Protein AF-A0A3L6TMV6-F1 (afdb_monomer_lite)

Organism: Panicum miliaceum (NCBI:txid4540)

Radius of gyration: 25.82 Å; chains: 1; bounding box: 77×52×54 Å

Secondary structure (DSSP, 8-state):
-HHHHHHHHHHHHHHHHHHHHHHHHHHHHHHHHTT---PPP-PPPPPP-TTHHHHHHHHHHHHTT----PPPPPP-----S--------PPPP------------

Foldseek 3Di:
DVVVVVVVVVVVVQVVLVVVQVVLVVVLVVCVVVVHDRDDDDRDDHDDDPCPVVVVVVVVVVVVDDPDDDDDDDDDDDDDDDDDDDPDDDDDDDDDDDDPPPDDD

pLDDT: mean 74.94, std 18.45, range [43.72, 95.94]

Structure (mmCIF, N/CA/C/O backbone):
data_AF-A0A3L6TMV6-F1
#
_entry.id   AF-A0A3L6TMV6-F1
#
loop_
_atom_site.group_PDB
_atom_site.id
_atom_site.type_symbol
_atom_site.label_atom_id
_atom_site.label_alt_id
_atom_site.label_comp_id
_atom_site.label_asym_id
_atom_site.label_entity_id
_atom_site.label_seq_id
_atom_site.pdbx_PDB_ins_code
_atom_site.Cartn_x
_atom_site.Cartn_y
_atom_site.Cartn_z
_atom_site.occupancy
_atom_site.B_iso_or_equiv
_atom_site.auth_seq_id
_atom_site.auth_comp_id
_atom_site.auth_asym_id
_atom_site.auth_atom_id
_atom_site.pdbx_PDB_model_num
ATOM 1 N N . MET A 1 1 ? -5.669 -1.185 24.031 1.00 77.44 1 MET A N 1
ATOM 2 C CA . MET A 1 1 ? -4.273 -1.495 23.643 1.00 77.44 1 MET A CA 1
ATOM 3 C C . MET A 1 1 ? -4.192 -2.232 22.302 1.00 77.44 1 MET A C 1
ATOM 5 O O . MET A 1 1 ? -3.585 -1.700 21.384 1.00 77.44 1 MET A O 1
ATOM 9 N N . ILE A 1 2 ? -4.874 -3.375 22.130 1.00 89.62 2 ILE A N 1
ATOM 10 C CA . ILE A 1 2 ? -4.771 -4.215 20.916 1.00 89.62 2 ILE A CA 1
ATOM 11 C C . ILE A 1 2 ? -5.136 -3.506 19.597 1.00 89.62 2 ILE A C 1
ATOM 13 O O . ILE A 1 2 ? -4.430 -3.656 18.608 1.00 89.62 2 ILE A O 1
ATOM 17 N N . LYS A 1 3 ? -6.168 -2.646 19.598 1.00 88.06 3 LYS A N 1
ATOM 18 C CA . LYS A 1 3 ? -6.559 -1.836 18.427 1.00 88.06 3 LYS A CA 1
ATOM 19 C C . LYS A 1 3 ? -5.403 -0.999 17.881 1.00 88.06 3 LYS A C 1
ATOM 21 O O . LYS A 1 3 ? -5.208 -0.916 16.675 1.00 88.06 3 LYS A O 1
ATOM 26 N N . ARG A 1 4 ? -4.662 -0.356 18.788 1.00 89.81 4 ARG A N 1
ATOM 27 C CA . ARG A 1 4 ? -3.555 0.544 18.456 1.00 89.81 4 ARG A CA 1
ATOM 28 C C . ARG A 1 4 ? -2.396 -0.238 17.842 1.00 89.81 4 ARG A C 1
ATOM 30 O O . ARG A 1 4 ? -1.876 0.174 16.818 1.00 89.81 4 ARG A O 1
ATOM 37 N N . VAL A 1 5 ? -2.064 -1.396 18.414 1.00 95.12 5 VAL A N 1
ATOM 38 C CA . VAL A 1 5 ? -1.017 -2.283 17.880 1.00 95.12 5 VAL A CA 1
ATOM 39 C C . VAL A 1 5 ? -1.372 -2.764 16.472 1.00 95.12 5 VAL A C 1
ATOM 41 O O . VAL A 1 5 ? -0.556 -2.641 15.565 1.00 95.12 5 VAL A O 1
ATOM 44 N N . LEU A 1 6 ? -2.608 -3.230 16.257 1.00 94.69 6 LEU A N 1
ATOM 45 C CA . LEU A 1 6 ? -3.058 -3.682 14.936 1.00 94.69 6 LEU A CA 1
ATOM 46 C C . LEU A 1 6 ? -3.025 -2.561 13.890 1.00 94.69 6 LEU A C 1
ATOM 48 O O . LEU A 1 6 ? -2.647 -2.810 12.749 1.00 94.69 6 LEU A O 1
ATOM 52 N N . ARG A 1 7 ? -3.379 -1.328 14.274 1.00 91.38 7 ARG A N 1
ATOM 53 C CA . ARG A 1 7 ? -3.252 -0.160 13.390 1.00 91.38 7 ARG A CA 1
ATOM 54 C C . ARG A 1 7 ? -1.817 0.109 12.998 1.00 91.38 7 ARG A C 1
ATOM 56 O O . ARG A 1 7 ? -1.558 0.301 11.820 1.00 91.38 7 ARG A O 1
ATOM 63 N N . ASN A 1 8 ? -0.904 0.097 13.962 1.00 94.12 8 ASN A N 1
ATOM 64 C CA . ASN A 1 8 ? 0.506 0.346 13.687 1.00 94.12 8 ASN A CA 1
ATOM 65 C C . ASN A 1 8 ? 1.061 -0.696 12.710 1.00 94.12 8 ASN A C 1
ATOM 67 O O . ASN A 1 8 ? 1.685 -0.327 11.722 1.00 94.12 8 ASN A O 1
ATOM 71 N N . ILE A 1 9 ? 0.760 -1.980 12.934 1.00 95.25 9 ILE A N 1
ATOM 72 C CA . ILE A 1 9 ? 1.162 -3.063 12.025 1.00 95.25 9 ILE A CA 1
ATOM 73 C C . ILE A 1 9 ? 0.577 -2.846 10.627 1.00 95.25 9 ILE A C 1
ATOM 75 O O . ILE A 1 9 ? 1.310 -2.884 9.644 1.00 95.25 9 ILE A O 1
ATOM 79 N N . PHE A 1 10 ? -0.724 -2.566 10.528 1.00 94.19 10 PHE A N 1
ATOM 80 C CA . PHE A 1 10 ? -1.373 -2.332 9.240 1.00 94.19 10 PHE A CA 1
ATOM 81 C C . PHE A 1 10 ? -0.786 -1.124 8.497 1.00 94.19 10 PHE A C 1
ATOM 83 O O . PHE A 1 10 ? -0.526 -1.210 7.298 1.00 94.19 10 PHE A O 1
ATOM 90 N N . CYS A 1 11 ? -0.529 -0.019 9.200 1.00 92.56 11 CYS A N 1
ATOM 91 C CA . CYS A 1 11 ? 0.109 1.158 8.621 1.00 92.56 11 CYS A CA 1
ATOM 92 C C . CYS A 1 11 ? 1.503 0.828 8.078 1.00 92.56 11 CYS A C 1
ATOM 94 O O . CYS A 1 11 ? 1.807 1.219 6.956 1.00 92.56 11 CYS A O 1
ATOM 96 N N . MET A 1 12 ? 2.312 0.058 8.815 1.00 95.94 12 MET A N 1
ATOM 97 C CA . MET A 1 12 ? 3.619 -0.397 8.323 1.00 95.94 12 MET A CA 1
ATOM 98 C C . MET A 1 12 ? 3.480 -1.233 7.046 1.00 95.94 12 MET A C 1
ATOM 100 O O . MET A 1 12 ? 4.177 -0.978 6.066 1.00 95.94 12 MET A O 1
ATOM 104 N N . CYS A 1 13 ? 2.544 -2.187 7.012 1.00 93.25 13 CYS A N 1
ATOM 105 C CA . CYS A 1 13 ? 2.282 -2.988 5.814 1.00 93.25 13 CYS A CA 1
ATOM 106 C C . CYS A 1 13 ? 1.871 -2.129 4.613 1.00 93.25 13 CYS A C 1
ATOM 108 O O . CYS A 1 13 ? 2.355 -2.351 3.503 1.00 93.25 13 CYS A O 1
ATOM 110 N N . LYS A 1 14 ? 1.011 -1.131 4.834 1.00 92.31 14 LYS A N 1
ATOM 111 C CA . LYS A 1 14 ? 0.568 -0.208 3.787 1.00 92.31 14 LYS A CA 1
ATOM 112 C C . LYS A 1 14 ? 1.730 0.620 3.232 1.00 92.31 14 LYS A C 1
ATOM 114 O O . LYS A 1 14 ? 1.839 0.762 2.017 1.00 92.31 14 LYS A O 1
ATOM 119 N N . THR A 1 15 ? 2.616 1.115 4.097 1.00 94.00 15 THR A N 1
ATOM 120 C CA . THR A 1 15 ? 3.824 1.839 3.675 1.00 94.00 15 THR A CA 1
ATOM 121 C C . THR A 1 15 ? 4.740 0.955 2.833 1.00 94.00 15 THR A C 1
ATOM 123 O O . THR A 1 15 ? 5.120 1.362 1.740 1.00 94.00 15 THR A O 1
ATOM 126 N N . MET A 1 16 ? 5.016 -0.276 3.276 1.00 94.94 16 MET A N 1
ATOM 127 C CA . MET A 1 16 ? 5.869 -1.205 2.523 1.00 94.94 16 MET A CA 1
ATOM 128 C C . MET A 1 16 ? 5.320 -1.497 1.123 1.00 94.94 16 MET A C 1
ATOM 130 O O . MET A 1 16 ? 6.083 -1.547 0.163 1.00 94.94 16 MET A O 1
ATOM 134 N N . VAL A 1 17 ? 4.001 -1.663 0.976 1.00 94.19 17 VAL A N 1
ATOM 135 C CA . VAL A 1 17 ? 3.393 -1.874 -0.346 1.00 94.19 17 VAL A CA 1
ATOM 136 C C . VAL A 1 17 ? 3.578 -0.659 -1.252 1.00 94.19 17 VAL A C 1
ATOM 138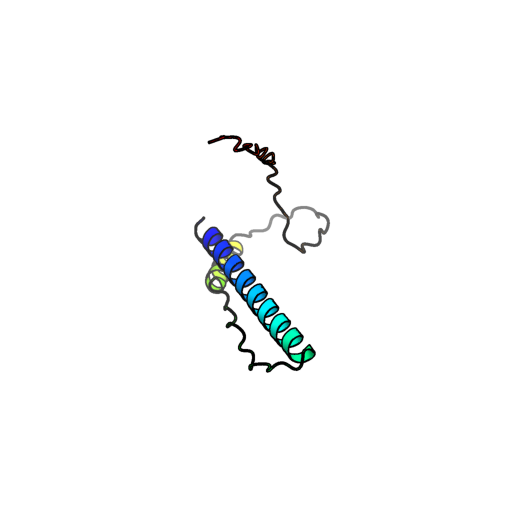 O O . VAL A 1 17 ? 3.954 -0.826 -2.411 1.00 94.19 17 VAL A O 1
ATOM 141 N N . ASN A 1 18 ? 3.405 0.554 -0.725 1.00 92.94 18 ASN A N 1
ATOM 142 C CA . ASN A 1 18 ? 3.638 1.775 -1.496 1.00 92.94 18 ASN A CA 1
ATOM 143 C C . ASN A 1 18 ? 5.102 1.907 -1.943 1.00 92.94 18 ASN A C 1
ATOM 145 O O . ASN A 1 18 ? 5.363 2.267 -3.090 1.00 92.94 18 ASN A O 1
ATOM 149 N N . GLU A 1 19 ? 6.055 1.596 -1.063 1.00 95.62 19 GLU A N 1
ATOM 150 C CA . GLU A 1 19 ? 7.487 1.625 -1.384 1.00 95.62 19 GLU A CA 1
ATOM 151 C C . GLU A 1 19 ? 7.852 0.584 -2.446 1.00 95.62 19 GLU A C 1
ATOM 153 O O . GLU A 1 19 ? 8.536 0.904 -3.417 1.00 95.62 19 GLU A O 1
ATOM 158 N N . VAL A 1 20 ? 7.352 -0.648 -2.314 1.00 94.38 20 VAL A N 1
ATOM 159 C CA . VAL A 1 20 ? 7.565 -1.709 -3.308 1.00 94.38 20 VAL A CA 1
ATOM 160 C C . VAL A 1 20 ? 6.982 -1.309 -4.661 1.00 94.38 20 VAL A C 1
ATOM 162 O O . VAL A 1 20 ? 7.670 -1.426 -5.674 1.00 94.38 20 VAL A O 1
ATOM 165 N N . ASN A 1 21 ? 5.759 -0.782 -4.687 1.00 93.75 21 ASN A N 1
ATOM 166 C CA . ASN A 1 21 ? 5.124 -0.306 -5.914 1.00 93.75 21 ASN A CA 1
ATOM 167 C C . ASN A 1 21 ? 5.929 0.831 -6.569 1.00 93.75 21 ASN A C 1
ATOM 169 O O . ASN A 1 21 ? 6.170 0.817 -7.780 1.00 93.75 21 ASN A O 1
ATOM 173 N N . GLY A 1 22 ? 6.421 1.778 -5.763 1.00 93.81 22 GLY A N 1
ATOM 174 C CA . GLY A 1 22 ? 7.319 2.839 -6.222 1.00 93.81 22 GLY A CA 1
ATOM 175 C C . GLY A 1 22 ? 8.612 2.292 -6.831 1.00 93.81 22 GLY A C 1
ATOM 176 O O . GLY A 1 22 ? 8.992 2.687 -7.936 1.00 93.81 22 GLY A O 1
ATOM 177 N N . ASN A 1 23 ? 9.246 1.328 -6.161 1.00 94.19 23 ASN A N 1
ATOM 178 C CA . ASN A 1 23 ? 10.476 0.693 -6.629 1.00 94.19 23 ASN A CA 1
ATOM 179 C C . ASN A 1 23 ? 10.270 -0.058 -7.947 1.00 94.19 23 ASN A C 1
ATOM 181 O O . ASN A 1 23 ? 11.081 0.079 -8.862 1.00 94.19 23 ASN A O 1
ATOM 185 N N . ILE A 1 24 ? 9.184 -0.826 -8.079 1.00 92.50 24 ILE A N 1
ATOM 186 C CA . ILE A 1 24 ? 8.901 -1.557 -9.319 1.00 92.50 24 ILE A CA 1
ATOM 187 C C . ILE A 1 24 ? 8.702 -0.575 -10.478 1.00 92.50 24 ILE A C 1
ATOM 189 O O . ILE A 1 24 ? 9.273 -0.775 -11.552 1.00 92.50 24 ILE A O 1
ATOM 193 N N . LYS A 1 25 ? 7.950 0.510 -10.260 1.00 92.06 25 LYS A N 1
ATOM 194 C CA . LYS A 1 25 ? 7.764 1.554 -11.272 1.00 92.06 25 LYS A CA 1
ATOM 195 C C . LYS A 1 25 ? 9.100 2.168 -11.702 1.00 92.06 25 LYS A C 1
ATOM 197 O O . LYS A 1 25 ? 9.350 2.263 -12.902 1.00 92.06 25 LYS A O 1
ATOM 202 N N . GLY A 1 26 ? 9.965 2.509 -10.745 1.00 93.19 26 GLY A N 1
ATOM 203 C CA . GLY A 1 26 ? 11.296 3.055 -11.029 1.00 93.19 26 GLY A CA 1
ATOM 204 C C . GLY A 1 26 ? 12.191 2.082 -11.805 1.00 93.19 26 GLY A C 1
ATOM 205 O O . GLY A 1 26 ? 12.868 2.477 -12.751 1.00 93.19 26 GLY A O 1
ATOM 206 N N . ILE A 1 27 ? 12.154 0.786 -11.476 1.00 92.38 27 ILE A N 1
ATOM 207 C CA . ILE A 1 27 ? 12.901 -0.246 -12.216 1.00 92.38 27 ILE A CA 1
ATOM 208 C C . ILE A 1 27 ? 12.400 -0.359 -13.658 1.00 92.38 27 ILE A C 1
ATOM 210 O O . ILE A 1 27 ? 13.209 -0.489 -14.577 1.00 92.38 27 ILE A O 1
ATOM 214 N N . ILE A 1 28 ? 11.084 -0.327 -13.875 1.00 92.56 28 ILE A N 1
ATOM 215 C CA . ILE A 1 28 ? 10.503 -0.409 -15.221 1.00 92.56 28 ILE A CA 1
ATOM 216 C C . ILE A 1 28 ? 10.893 0.814 -16.050 1.00 92.56 28 ILE A C 1
ATOM 218 O O . ILE A 1 28 ? 11.316 0.649 -17.192 1.00 92.56 28 ILE A O 1
ATOM 222 N N . GLU A 1 29 ? 10.815 2.011 -15.472 1.00 93.38 29 GLU A N 1
ATOM 223 C CA . GLU A 1 29 ? 11.249 3.254 -16.117 1.00 93.38 29 GLU A CA 1
ATOM 224 C C . GLU A 1 29 ? 12.723 3.174 -16.540 1.00 93.38 29 GLU A C 1
ATOM 226 O O . GLU A 1 29 ? 13.036 3.325 -17.722 1.00 93.38 29 GLU A O 1
ATOM 231 N N . MET A 1 30 ? 13.606 2.784 -15.618 1.00 94.31 30 MET A N 1
ATOM 232 C CA . MET A 1 30 ? 15.033 2.606 -15.892 1.00 94.31 30 MET A CA 1
ATOM 233 C C . MET A 1 30 ? 15.296 1.546 -16.978 1.00 94.31 30 MET A C 1
ATOM 235 O O . MET A 1 30 ? 16.131 1.747 -17.862 1.00 94.31 30 MET A O 1
ATOM 239 N N . LYS A 1 31 ? 14.572 0.417 -16.959 1.00 93.56 31 LYS A N 1
ATOM 240 C CA . LYS A 1 31 ? 14.666 -0.606 -18.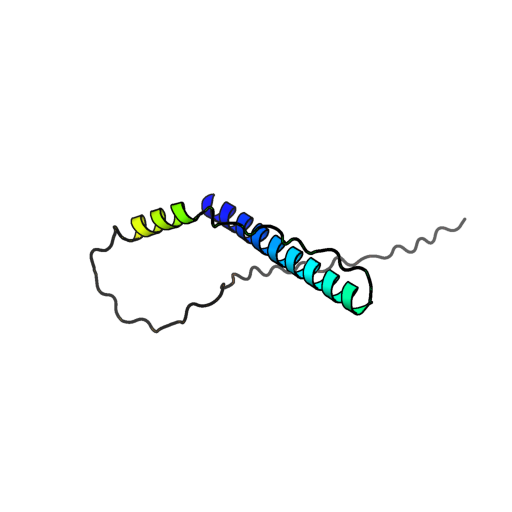016 1.00 93.56 31 LYS A CA 1
ATOM 241 C C . LYS A 1 31 ? 14.273 -0.031 -19.379 1.00 93.56 31 LYS A C 1
ATOM 243 O O . LYS A 1 31 ? 14.958 -0.312 -20.363 1.00 93.56 31 LYS A O 1
ATOM 248 N N . CYS A 1 32 ? 13.215 0.776 -19.439 1.00 90.94 32 CYS A N 1
ATOM 249 C CA . CYS A 1 32 ? 12.745 1.383 -20.683 1.00 90.94 32 CYS A CA 1
ATOM 250 C C . CYS A 1 32 ? 13.764 2.377 -21.248 1.00 90.94 32 CYS A C 1
ATOM 252 O O . CYS A 1 32 ? 14.027 2.355 -22.451 1.00 90.94 32 CYS A O 1
ATOM 254 N N . GLU A 1 33 ? 14.383 3.199 -20.397 1.00 94.38 33 GLU A N 1
ATOM 255 C CA . GLU A 1 33 ? 15.442 4.134 -20.804 1.00 94.38 33 GLU A CA 1
ATOM 256 C C . GLU A 1 33 ? 16.665 3.419 -21.391 1.00 94.38 33 GLU A C 1
ATOM 258 O O . GLU A 1 33 ? 17.278 3.897 -22.345 1.00 94.38 33 GLU A O 1
ATOM 263 N N . MET A 1 34 ? 16.989 2.233 -20.873 1.00 95.31 34 MET A N 1
ATOM 264 C CA . MET A 1 34 ? 18.080 1.396 -21.380 1.00 95.31 34 MET A CA 1
ATOM 265 C C . MET A 1 34 ? 17.706 0.599 -22.643 1.00 95.31 34 MET A C 1
ATOM 267 O O . MET A 1 34 ? 18.516 -0.192 -23.129 1.00 95.31 34 MET A O 1
ATOM 271 N N . GLY A 1 35 ? 16.489 0.763 -23.174 1.00 93.38 35 GLY A N 1
ATOM 272 C CA . GLY A 1 35 ? 15.997 -0.004 -24.322 1.00 93.38 35 GLY A CA 1
ATOM 273 C C . GLY A 1 35 ? 15.791 -1.493 -24.021 1.00 93.38 35 GLY A C 1
ATOM 274 O O . GLY A 1 35 ? 15.739 -2.309 -24.944 1.00 93.38 35 GLY A O 1
ATOM 275 N N . LEU A 1 36 ? 15.697 -1.861 -22.739 1.00 92.56 36 LEU A N 1
ATOM 276 C CA . LEU A 1 36 ? 15.409 -3.222 -22.302 1.00 92.56 36 LEU A CA 1
ATOM 277 C C . LEU A 1 36 ? 13.901 -3.485 -22.333 1.00 92.56 36 LEU A C 1
ATOM 279 O O . LEU A 1 36 ? 13.078 -2.572 -22.311 1.00 92.56 36 LEU A O 1
ATOM 283 N N . HIS A 1 37 ? 13.529 -4.765 -22.354 1.00 88.75 37 HIS A N 1
ATOM 284 C CA . HIS A 1 37 ? 12.126 -5.166 -22.327 1.00 88.75 37 HIS A CA 1
ATOM 285 C C . HIS A 1 37 ? 11.444 -4.705 -21.030 1.00 88.75 37 HIS A C 1
ATOM 287 O O . HIS A 1 37 ? 11.811 -5.142 -19.934 1.00 88.75 37 HIS A O 1
ATOM 293 N N . CYS A 1 38 ? 10.433 -3.851 -21.160 1.00 86.94 38 CYS A N 1
ATOM 294 C CA . CYS A 1 38 ? 9.591 -3.413 -20.056 1.00 86.94 38 CYS A CA 1
ATOM 295 C C . CYS A 1 38 ? 8.400 -4.356 -19.936 1.00 86.94 38 CYS A C 1
ATOM 297 O O . CYS A 1 38 ? 7.470 -4.296 -20.737 1.00 86.94 38 CYS A O 1
ATOM 299 N N . ASP A 1 39 ? 8.450 -5.251 -18.951 1.00 81.75 39 ASP A N 1
ATOM 300 C CA . ASP A 1 39 ? 7.301 -6.095 -18.647 1.00 81.75 39 ASP A CA 1
ATOM 301 C C . ASP A 1 39 ? 6.126 -5.232 -18.163 1.00 81.75 39 ASP A C 1
ATOM 303 O O . ASP A 1 39 ? 6.352 -4.215 -17.494 1.00 81.75 39 ASP A O 1
ATOM 307 N N . PRO A 1 40 ? 4.875 -5.617 -18.476 1.00 77.12 40 PRO A N 1
ATOM 308 C CA . PRO A 1 40 ? 3.703 -4.918 -17.977 1.00 77.12 40 PRO A CA 1
ATOM 309 C C . PRO A 1 40 ? 3.715 -4.878 -16.447 1.00 77.12 40 PRO A C 1
ATOM 311 O O . PRO A 1 40 ? 3.782 -5.913 -15.784 1.00 77.12 40 PRO A O 1
ATOM 314 N N . TYR A 1 41 ? 3.648 -3.671 -15.891 1.00 78.81 41 TYR A N 1
ATOM 315 C CA . TYR A 1 41 ? 3.552 -3.476 -14.452 1.00 78.81 41 TYR A CA 1
ATOM 316 C C . TYR A 1 41 ? 2.192 -3.947 -13.928 1.00 78.81 41 TYR A C 1
ATOM 318 O O . TYR A 1 41 ? 1.146 -3.568 -14.463 1.00 78.81 41 TYR A O 1
ATOM 326 N N . HIS A 1 42 ? 2.207 -4.708 -12.837 1.00 81.25 42 HIS A N 1
ATOM 327 C CA . HIS A 1 42 ? 1.026 -4.975 -12.026 1.00 81.25 42 HIS A CA 1
ATOM 328 C C . HIS A 1 42 ? 1.281 -4.452 -10.620 1.00 81.25 42 HIS A C 1
ATOM 330 O O . HIS A 1 42 ? 2.108 -4.994 -9.889 1.00 81.25 42 HIS A O 1
ATOM 336 N N . GLU A 1 43 ? 0.584 -3.373 -10.277 1.00 84.38 43 GLU A N 1
ATOM 337 C CA . GLU A 1 43 ? 0.635 -2.786 -8.947 1.00 84.38 43 GLU A CA 1
ATOM 338 C C . GLU A 1 43 ? 0.097 -3.771 -7.910 1.00 84.38 43 GLU A C 1
ATOM 340 O O . GLU A 1 43 ? -0.891 -4.472 -8.157 1.00 84.38 43 GLU A O 1
ATOM 345 N N . LEU A 1 44 ? 0.750 -3.836 -6.747 1.00 87.75 44 LEU A N 1
ATOM 346 C CA . LEU A 1 44 ? 0.178 -4.564 -5.624 1.00 87.75 44 LEU A CA 1
ATOM 347 C C . LEU A 1 44 ? -1.148 -3.902 -5.226 1.00 87.75 44 LEU A C 1
ATOM 349 O O . LEU A 1 44 ? -1.225 -2.673 -5.197 1.00 87.75 44 LEU A O 1
ATOM 353 N N . PRO A 1 45 ? -2.180 -4.696 -4.906 1.00 85.94 45 PRO A N 1
ATOM 354 C CA . PRO A 1 45 ? -3.500 -4.166 -4.606 1.00 85.94 45 PRO A CA 1
ATOM 355 C C . PRO A 1 45 ? -3.461 -3.228 -3.398 1.00 85.94 45 PRO A C 1
ATOM 357 O O . PRO A 1 45 ? -2.803 -3.508 -2.394 1.00 85.94 45 PRO A O 1
ATOM 360 N N . GLU A 1 46 ? -4.210 -2.132 -3.489 1.00 86.62 46 GLU A N 1
ATOM 361 C CA . GLU A 1 46 ? -4.435 -1.254 -2.348 1.00 86.62 46 GLU A CA 1
ATOM 362 C C . GLU A 1 46 ? -5.257 -1.968 -1.269 1.00 86.62 46 GLU A C 1
ATOM 364 O O . GLU A 1 46 ? -6.147 -2.772 -1.553 1.00 86.62 46 GLU A O 1
ATOM 369 N N . PHE A 1 47 ? -4.964 -1.653 -0.007 1.00 86.06 47 PHE A N 1
ATOM 370 C CA . PHE A 1 47 ? -5.744 -2.141 1.124 1.00 86.06 47 PHE A CA 1
ATOM 371 C C . PHE A 1 47 ? -6.824 -1.129 1.516 1.00 86.06 47 PHE A C 1
ATOM 373 O O . PHE A 1 47 ? -6.508 0.024 1.842 1.00 86.06 47 PHE A O 1
ATOM 380 N N . ASP A 1 48 ? -8.070 -1.597 1.589 1.00 88.38 48 ASP A N 1
ATOM 381 C CA . ASP A 1 48 ? -9.163 -0.897 2.271 1.00 88.38 48 ASP A CA 1
ATOM 382 C C . ASP A 1 48 ? -8.843 -0.706 3.765 1.00 88.38 48 ASP A C 1
ATOM 384 O O . ASP A 1 48 ? -8.081 -1.488 4.334 1.00 88.38 48 ASP A O 1
ATOM 388 N N . ASP A 1 49 ? -9.424 0.305 4.431 1.00 87.00 49 ASP A N 1
ATOM 389 C CA . ASP A 1 49 ? -9.241 0.510 5.880 1.00 87.00 49 ASP A CA 1
ATOM 390 C C . ASP A 1 49 ? -10.037 -0.536 6.686 1.00 87.00 49 ASP A C 1
ATOM 392 O O . ASP A 1 49 ? -11.259 -0.414 6.830 1.00 87.00 49 ASP A O 1
ATOM 396 N N . PRO A 1 50 ? -9.383 -1.536 7.311 1.00 90.44 50 PRO A N 1
ATOM 397 C CA . PRO A 1 50 ? -10.094 -2.562 8.063 1.00 90.44 50 PRO A CA 1
ATOM 398 C C . PRO A 1 50 ? -10.648 -2.026 9.394 1.00 90.44 50 PRO A C 1
ATOM 400 O O . PRO A 1 50 ? -11.428 -2.709 10.066 1.00 90.44 50 PRO A O 1
ATOM 403 N N . PHE A 1 51 ? -10.256 -0.815 9.811 1.00 89.75 51 PHE A N 1
ATOM 404 C CA . PHE A 1 51 ? -10.656 -0.216 11.081 1.00 89.75 51 PHE A CA 1
ATOM 405 C C . PHE A 1 51 ? -11.808 0.782 10.963 1.00 89.75 51 PHE A C 1
ATOM 407 O O . PHE A 1 51 ? -12.229 1.302 12.003 1.00 89.75 51 PHE A O 1
ATOM 414 N N . GLU A 1 52 ? -12.348 1.025 9.767 1.00 89.94 52 GLU A N 1
ATOM 415 C CA . GLU A 1 52 ? -13.409 2.007 9.511 1.00 89.94 52 GLU A CA 1
ATOM 416 C C . GLU A 1 52 ? -14.602 1.823 10.466 1.00 89.94 52 GLU A C 1
ATOM 418 O O . GLU A 1 52 ? -14.966 2.726 11.219 1.00 89.94 52 GLU A O 1
ATOM 423 N N . LYS A 1 53 ? -15.128 0.597 10.567 1.00 88.25 53 LYS A N 1
ATOM 424 C CA . LYS A 1 53 ? -16.259 0.273 11.458 1.00 88.25 53 LYS A CA 1
ATOM 425 C C . LYS A 1 53 ? -15.960 0.522 12.936 1.00 88.25 53 LYS A C 1
ATOM 427 O O . LYS A 1 53 ? -16.871 0.789 13.719 1.00 88.25 53 LYS A O 1
ATOM 432 N N . TRP A 1 54 ?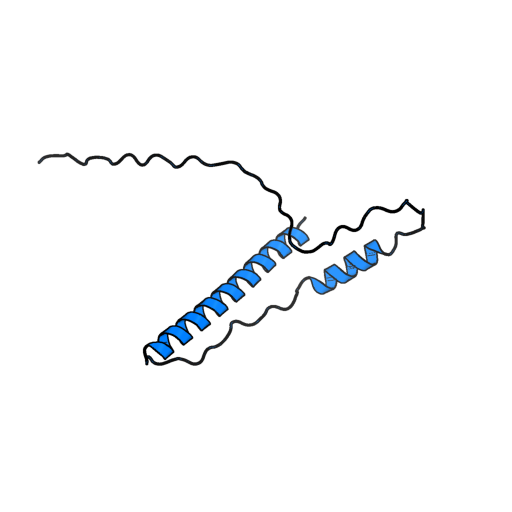 -14.700 0.398 13.348 1.00 87.31 54 TRP A N 1
ATOM 433 C CA . TRP A 1 54 ? -14.299 0.685 14.723 1.00 87.31 54 TRP A CA 1
ATOM 434 C C . TRP A 1 54 ? -14.070 2.191 14.924 1.00 87.31 54 TRP A C 1
ATOM 436 O O . TRP A 1 54 ? -14.334 2.705 16.003 1.00 87.31 54 TRP A O 1
ATOM 446 N N . ASN A 1 55 ? -13.634 2.932 13.903 1.00 84.06 55 ASN A N 1
ATOM 447 C CA . ASN A 1 55 ? -13.602 4.397 13.955 1.00 84.06 55 ASN A CA 1
ATOM 448 C C . ASN A 1 55 ? -14.996 4.981 14.195 1.00 84.06 55 ASN A C 1
ATOM 450 O O . ASN A 1 55 ? -15.156 5.819 15.078 1.00 84.06 55 ASN A O 1
ATOM 454 N N . THR A 1 56 ? -16.009 4.495 13.475 1.00 87.56 56 THR A N 1
ATOM 455 C CA . THR A 1 56 ? -17.389 4.982 13.621 1.00 87.56 56 THR A CA 1
ATOM 456 C C . THR A 1 56 ? -17.928 4.773 15.036 1.00 87.56 56 THR A C 1
ATOM 458 O O . THR A 1 56 ? -18.540 5.675 15.599 1.00 8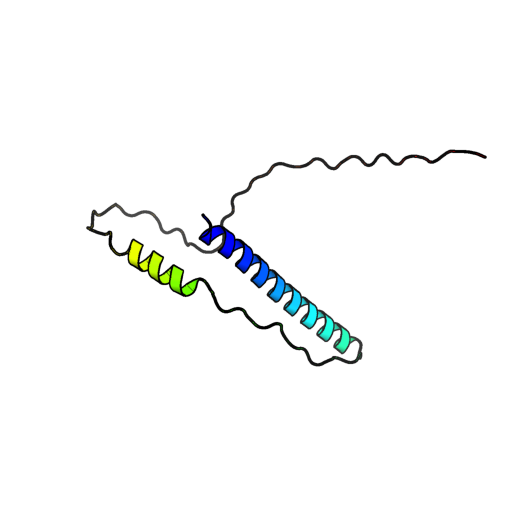7.56 56 THR A O 1
ATOM 461 N N . LYS A 1 57 ? -17.671 3.605 15.637 1.00 83.88 57 LYS A N 1
ATOM 462 C CA . LYS A 1 57 ? -18.126 3.291 17.002 1.00 83.88 57 LYS A CA 1
ATOM 463 C C . LYS A 1 57 ? -17.438 4.147 18.063 1.00 83.88 57 LYS A C 1
ATOM 465 O O . LYS A 1 57 ? -18.109 4.623 18.971 1.00 83.88 57 LYS A O 1
ATOM 470 N N . ASP A 1 58 ? -16.127 4.357 17.941 1.00 83.69 58 ASP A N 1
ATOM 471 C CA . ASP A 1 58 ? -15.389 5.214 18.876 1.00 83.69 58 ASP A CA 1
ATOM 472 C C . ASP A 1 58 ? -15.858 6.676 18.765 1.00 83.69 58 ASP A C 1
ATOM 474 O O . ASP A 1 58 ? -16.028 7.343 19.782 1.00 83.69 58 ASP A O 1
ATOM 478 N N . ALA A 1 59 ? -16.130 7.157 17.546 1.00 80.81 59 ALA A N 1
ATOM 479 C CA . ALA A 1 59 ? -16.653 8.504 17.313 1.00 80.81 59 ALA A CA 1
ATOM 480 C C . ALA A 1 59 ? -18.061 8.694 17.905 1.00 80.81 59 ALA A C 1
ATOM 482 O O . ALA A 1 59 ? -18.320 9.696 18.563 1.00 80.81 59 ALA A O 1
ATOM 483 N N . GLN A 1 60 ? -18.951 7.711 17.741 1.00 81.12 60 GLN A N 1
ATOM 484 C CA . GLN A 1 60 ? -20.290 7.733 18.344 1.00 81.12 60 GLN A CA 1
ATOM 485 C C . GLN A 1 60 ? -20.243 7.679 19.876 1.00 81.12 60 GLN A C 1
ATOM 487 O O . GLN A 1 60 ? -21.033 8.347 20.537 1.00 81.12 60 GLN A O 1
ATOM 492 N N . ALA A 1 61 ? -19.313 6.910 20.448 1.00 79.06 61 ALA A N 1
ATOM 493 C CA . ALA A 1 61 ? -19.120 6.849 21.894 1.00 79.06 61 ALA A CA 1
ATOM 494 C C . ALA A 1 61 ? -18.587 8.173 22.469 1.00 79.06 61 ALA A C 1
ATOM 496 O O . ALA A 1 61 ? -18.958 8.540 23.579 1.00 79.06 61 ALA A O 1
ATOM 497 N N . ALA A 1 62 ? -17.760 8.903 21.713 1.00 75.56 62 ALA A N 1
ATOM 498 C CA . ALA A 1 62 ? -17.264 10.221 22.107 1.00 75.56 62 ALA A CA 1
ATOM 499 C C . ALA A 1 62 ? -18.347 11.319 22.045 1.00 75.56 62 ALA A C 1
ATOM 501 O O . ALA A 1 62 ? -18.311 12.246 22.843 1.00 75.56 62 ALA A O 1
ATOM 502 N N . GLN A 1 63 ? -19.330 11.197 21.144 1.00 68.81 63 GLN A N 1
ATOM 503 C CA . GLN A 1 63 ? -20.419 12.174 20.968 1.00 68.81 63 GLN A CA 1
ATOM 504 C C . GLN A 1 63 ? -21.550 12.065 22.008 1.00 68.81 63 GLN A C 1
ATOM 506 O O . GLN A 1 63 ? -22.380 12.961 22.109 1.00 68.81 63 GLN A O 1
ATOM 511 N N . GLY A 1 64 ? -21.621 10.978 22.781 1.00 57.53 64 GLY A N 1
ATOM 512 C CA . GLY A 1 64 ? -22.682 10.755 23.773 1.00 57.53 64 GLY A CA 1
ATOM 513 C C . GLY A 1 64 ? -22.455 11.405 25.145 1.00 57.53 64 GLY A C 1
ATOM 514 O O . GLY A 1 64 ? -23.182 11.069 26.076 1.00 57.53 64 GLY A O 1
ATOM 515 N N . GLY A 1 65 ? -21.435 12.259 25.298 1.00 56.94 65 GLY A N 1
ATOM 516 C CA . GLY A 1 65 ? -20.958 12.754 26.598 1.00 56.94 65 GLY A CA 1
ATOM 517 C C . GLY A 1 65 ? -20.938 14.274 26.786 1.00 56.94 65 GLY A C 1
ATOM 518 O O . GLY A 1 65 ? -20.322 14.729 27.743 1.00 56.94 65 GLY A O 1
ATOM 519 N N . GLU A 1 66 ? -21.563 15.061 25.910 1.00 51.03 66 GLU A N 1
ATOM 520 C CA . GLU A 1 66 ? -21.477 16.529 25.958 1.00 51.03 66 GLU A CA 1
ATOM 521 C C . GLU A 1 66 ? -22.790 17.159 26.472 1.00 51.03 66 GLU A C 1
ATOM 523 O O . GLU A 1 66 ? -23.666 17.532 25.696 1.00 51.03 66 GLU A O 1
ATOM 528 N N . GLU A 1 67 ? -22.925 17.287 27.801 1.00 45.31 67 GLU A N 1
ATOM 529 C CA . GLU A 1 67 ? -23.585 18.459 28.403 1.00 45.31 67 GLU A CA 1
ATOM 530 C C . GLU A 1 67 ? -22.526 19.575 28.479 1.00 45.31 67 GLU A C 1
ATOM 532 O O . GLU A 1 67 ? -21.450 19.386 29.045 1.00 45.31 67 GLU A O 1
ATOM 537 N N . GLU A 1 68 ? -22.813 20.708 27.831 1.00 49.00 68 GLU A N 1
ATOM 538 C CA . GLU A 1 68 ? -21.928 21.866 27.666 1.00 49.00 68 GLU A CA 1
ATOM 539 C C . GLU A 1 68 ? -21.554 22.541 28.997 1.00 49.00 68 GLU A C 1
ATOM 541 O O . GLU A 1 68 ? -22.420 23.015 29.732 1.00 49.00 68 GLU A O 1
ATOM 546 N N . GLU A 1 69 ? -20.253 22.746 29.225 1.00 44.34 69 GLU A N 1
ATOM 547 C CA . GLU A 1 69 ? -19.755 23.868 30.027 1.00 44.34 69 GLU A CA 1
ATOM 548 C C . GLU A 1 69 ? -18.739 24.668 29.178 1.00 44.34 69 GLU A C 1
ATOM 550 O O . GLU A 1 69 ? -17.808 24.078 28.620 1.00 44.34 69 GLU A O 1
ATOM 555 N N . PRO A 1 70 ? -18.901 25.996 28.998 1.00 45.88 70 PRO A N 1
ATOM 556 C CA . PRO A 1 70 ? -18.091 26.751 28.045 1.00 45.88 70 PRO A CA 1
ATOM 557 C C . PRO A 1 70 ? -16.725 27.132 28.638 1.00 45.88 70 PRO A C 1
ATOM 559 O O . PRO A 1 70 ? -16.639 27.907 29.591 1.00 45.88 70 PRO A O 1
ATOM 562 N N . ALA A 1 71 ? -15.640 26.651 28.026 1.00 47.72 71 ALA A N 1
ATOM 563 C CA . ALA A 1 71 ? -14.263 27.047 28.342 1.00 47.72 71 ALA A CA 1
ATOM 564 C C . ALA A 1 71 ? -13.734 28.147 27.379 1.00 47.72 71 ALA A C 1
ATOM 566 O O . ALA A 1 71 ? -14.122 28.181 26.209 1.00 47.72 71 ALA A O 1
ATOM 567 N N . PRO A 1 72 ? -12.852 29.062 27.842 1.00 44.09 72 PRO A N 1
ATOM 568 C CA . PRO A 1 72 ? -12.426 30.261 27.104 1.00 44.09 72 PRO A CA 1
ATOM 569 C C . PRO A 1 72 ? -11.466 29.961 25.927 1.00 44.09 72 PRO A C 1
ATOM 571 O O . PRO A 1 72 ? -10.889 28.874 25.846 1.00 44.09 72 PRO A O 1
ATOM 574 N N . PRO A 1 73 ? -11.271 30.915 24.988 1.00 48.84 73 PRO A N 1
ATOM 575 C CA . PRO A 1 73 ? -10.726 30.623 23.664 1.00 48.84 73 PRO A CA 1
ATOM 576 C C . PRO A 1 73 ? -9.225 30.317 23.711 1.00 48.84 73 PRO A C 1
ATOM 578 O O . PRO A 1 73 ? -8.412 31.169 24.072 1.00 48.84 73 PRO A O 1
ATOM 581 N N . THR A 1 74 ? -8.848 29.113 23.276 1.00 44.28 74 THR A N 1
ATOM 582 C CA . THR A 1 74 ? -7.445 28.716 23.093 1.00 44.28 74 THR A CA 1
ATOM 583 C C . THR A 1 74 ? -7.060 28.830 21.617 1.00 44.28 74 THR A C 1
ATOM 585 O O . THR A 1 74 ? -7.806 28.434 20.725 1.00 44.28 74 THR A O 1
ATOM 588 N N . ARG A 1 75 ? -5.895 29.441 21.377 1.00 45.81 75 ARG A N 1
ATOM 589 C CA . ARG A 1 75 ? -5.345 29.833 20.070 1.00 45.81 75 ARG A CA 1
ATOM 590 C C . ARG A 1 75 ? -5.260 28.652 19.098 1.00 45.81 75 ARG A C 1
ATOM 592 O O . ARG A 1 75 ? -4.847 27.556 19.462 1.00 45.81 75 ARG A O 1
ATOM 599 N N . THR A 1 76 ? -5.592 28.926 17.843 1.00 43.72 76 THR A N 1
ATOM 600 C CA . THR A 1 76 ? -5.503 28.018 16.699 1.00 43.72 76 THR A CA 1
ATOM 601 C C . THR A 1 76 ? -4.073 27.497 16.519 1.00 43.72 76 THR A C 1
ATOM 603 O O . THR A 1 76 ? -3.183 28.250 16.129 1.00 43.72 76 THR A O 1
ATOM 606 N N . ILE A 1 77 ? -3.860 26.201 16.759 1.00 49.94 77 ILE A N 1
ATOM 607 C CA . ILE A 1 77 ? -2.735 25.445 16.199 1.00 49.94 77 ILE A CA 1
ATOM 608 C C . ILE A 1 77 ? -3.286 24.561 15.079 1.00 49.94 77 ILE A C 1
ATOM 610 O O . ILE A 1 77 ? -4.187 23.745 15.273 1.00 49.94 77 ILE A O 1
ATOM 614 N N . SER A 1 78 ? -2.757 24.785 13.880 1.00 47.16 78 SER A N 1
ATOM 615 C CA . SER A 1 78 ? -2.999 23.992 12.680 1.00 47.16 78 SER A CA 1
ATOM 616 C C . SER A 1 78 ? -2.459 22.576 12.891 1.00 47.16 78 SER A C 1
ATOM 618 O O . SER A 1 78 ? -1.255 22.364 12.805 1.00 47.16 78 SER A O 1
ATOM 620 N N . ARG A 1 79 ? -3.339 21.600 13.143 1.00 52.56 79 ARG A N 1
ATOM 621 C CA . ARG A 1 79 ? -2.9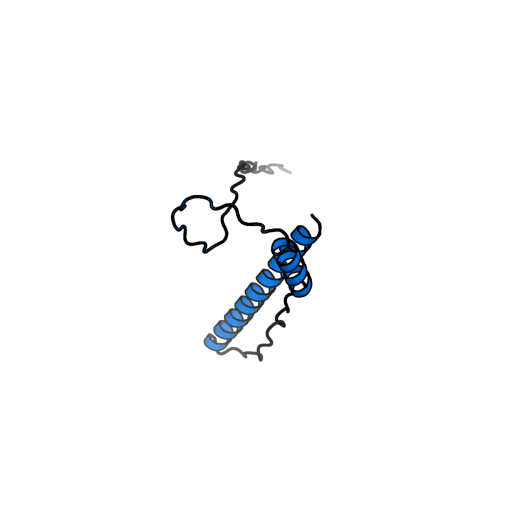82 20.174 13.145 1.00 52.56 79 ARG A CA 1
ATOM 622 C C . ARG A 1 79 ? -2.777 19.688 11.713 1.00 52.56 79 ARG A C 1
ATOM 624 O O . ARG A 1 79 ? -3.737 19.372 11.009 1.00 52.56 79 ARG A O 1
ATOM 631 N N . ARG A 1 80 ? -1.519 19.608 11.295 1.00 48.78 80 ARG A N 1
ATOM 632 C CA . ARG A 1 80 ? -1.083 18.780 10.173 1.00 48.78 80 ARG A CA 1
ATOM 633 C C . ARG A 1 80 ? 0.251 18.143 10.560 1.00 48.78 80 ARG A C 1
ATOM 635 O O . ARG A 1 80 ? 1.129 18.851 11.026 1.00 48.78 80 ARG A O 1
ATOM 642 N N . ALA A 1 81 ? 0.348 16.855 10.246 1.00 50.41 81 ALA A N 1
ATOM 643 C CA . ALA A 1 81 ? 1.495 15.966 10.389 1.00 50.41 81 ALA A CA 1
ATOM 644 C C . ALA A 1 81 ? 1.694 15.338 11.774 1.00 50.41 81 ALA A C 1
ATOM 646 O O . ALA A 1 81 ? 1.377 15.900 12.810 1.00 50.41 81 ALA A O 1
ATOM 647 N N . CYS A 1 82 ? 2.118 14.084 11.701 1.00 52.34 82 CYS A N 1
ATOM 648 C CA . CYS A 1 82 ? 2.557 13.214 12.766 1.00 52.34 82 CYS A CA 1
ATOM 649 C C . CYS A 1 82 ? 3.619 13.922 13.625 1.00 52.34 82 CYS A C 1
ATOM 651 O O . CYS A 1 82 ? 4.733 14.090 13.150 1.00 52.34 82 CYS A O 1
ATOM 653 N N . ASP A 1 83 ? 3.284 14.321 14.848 1.00 49.69 83 ASP A N 1
ATOM 654 C CA . ASP A 1 83 ? 4.274 14.596 15.899 1.00 49.69 83 ASP A CA 1
ATOM 655 C C . ASP A 1 83 ? 4.423 13.273 16.669 1.00 49.69 83 ASP A C 1
ATOM 657 O O . ASP A 1 83 ? 3.425 12.718 17.144 1.00 49.69 83 ASP A O 1
ATOM 661 N N . ASP A 1 84 ? 5.522 12.539 16.497 1.00 53.81 84 ASP A N 1
ATOM 662 C CA . ASP A 1 84 ? 6.870 12.793 17.032 1.00 53.81 84 ASP A CA 1
ATOM 663 C C . ASP A 1 84 ? 6.887 12.629 18.557 1.00 53.81 84 ASP A C 1
ATOM 665 O O .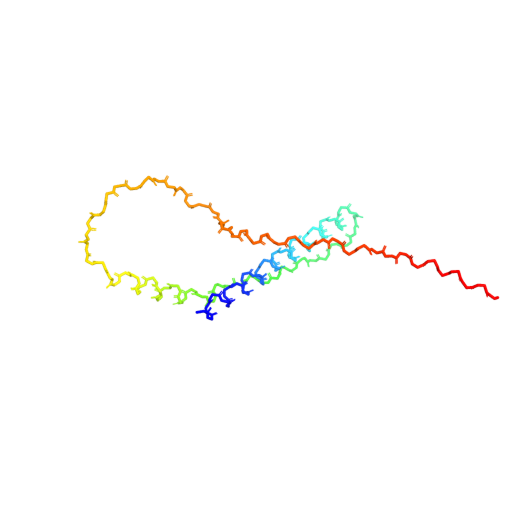 ASP A 1 84 ? 6.324 13.427 19.302 1.00 53.81 84 ASP A O 1
ATOM 669 N N . ASP A 1 85 ? 7.467 11.511 18.985 1.00 54.56 85 ASP A N 1
ATOM 670 C CA . ASP A 1 85 ? 7.911 11.277 20.354 1.00 54.56 85 ASP A CA 1
ATOM 671 C C . ASP A 1 85 ? 9.325 10.706 20.200 1.00 54.56 85 ASP A C 1
ATOM 673 O O . ASP A 1 85 ? 9.512 9.526 19.881 1.00 54.56 85 ASP A O 1
ATOM 677 N N . GLU A 1 86 ? 10.305 11.608 20.261 1.00 52.72 86 GLU A N 1
ATOM 678 C CA . GLU A 1 86 ? 11.727 11.293 20.319 1.00 52.72 86 GLU A CA 1
ATOM 679 C C . GLU A 1 86 ? 12.032 10.503 21.603 1.00 52.72 86 GLU A C 1
ATOM 681 O O . GLU A 1 86 ? 12.053 11.065 22.694 1.00 52.72 86 GLU A O 1
ATOM 686 N N . GLU A 1 87 ? 12.344 9.212 21.478 1.00 48.81 87 GLU A N 1
ATOM 687 C CA . GLU A 1 87 ? 13.147 8.490 22.473 1.00 48.81 87 GLU A CA 1
ATOM 688 C C . GLU A 1 87 ? 14.545 8.298 21.882 1.00 48.81 87 GLU A C 1
ATOM 690 O O . GLU A 1 87 ? 14.851 7.328 21.184 1.00 48.81 87 GLU A O 1
ATOM 695 N N . THR A 1 88 ? 15.389 9.298 22.120 1.00 52.16 88 THR A N 1
ATOM 696 C CA . THR A 1 88 ? 16.837 9.227 21.948 1.00 52.16 88 THR A CA 1
ATOM 697 C C . THR A 1 88 ? 17.456 8.411 23.078 1.00 52.16 88 THR A C 1
ATOM 699 O O . THR A 1 88 ? 17.580 8.918 24.186 1.00 52.16 88 THR A O 1
ATOM 702 N N . GLU A 1 89 ? 17.958 7.218 22.773 1.00 58.19 89 GLU A N 1
ATOM 703 C CA . GLU A 1 89 ? 19.075 6.606 23.499 1.00 58.19 89 GLU A CA 1
ATOM 704 C C . GLU A 1 89 ? 20.079 6.153 22.431 1.00 58.19 89 GLU A C 1
ATOM 706 O O . GLU A 1 89 ? 19.829 5.229 21.657 1.00 58.19 89 GLU A O 1
ATOM 711 N N . GLY A 1 90 ? 21.178 6.897 22.297 1.00 49.38 90 GLY A N 1
ATOM 712 C CA . GLY A 1 90 ? 22.218 6.613 21.315 1.00 49.38 90 GLY A CA 1
ATOM 713 C C . GLY A 1 90 ? 22.993 5.354 21.690 1.00 49.38 90 GLY A C 1
ATOM 714 O O . GLY A 1 90 ? 23.658 5.326 22.721 1.00 49.38 90 GLY A O 1
ATOM 715 N N . GLU A 1 91 ? 22.956 4.331 20.840 1.00 54.75 91 GLU A N 1
ATOM 716 C CA . GLU A 1 91 ? 23.916 3.230 20.919 1.00 54.75 91 GLU A CA 1
ATOM 717 C C . GLU A 1 91 ? 25.251 3.693 20.311 1.00 54.75 91 GLU A C 1
ATOM 719 O O . GLU A 1 91 ? 25.330 4.060 19.136 1.00 54.75 91 GLU A O 1
ATOM 724 N N . GLU A 1 92 ? 26.312 3.715 21.123 1.00 58.41 92 GLU A N 1
ATOM 725 C CA . GLU A 1 92 ? 27.676 3.937 20.639 1.00 58.41 92 GLU A CA 1
ATOM 726 C C . GLU A 1 92 ? 28.068 2.820 19.651 1.00 58.41 92 GLU A C 1
ATOM 728 O O . GLU A 1 92 ? 27.798 1.642 19.910 1.00 58.41 92 GLU A O 1
ATOM 733 N N . PRO A 1 93 ? 28.727 3.136 18.520 1.00 61.47 93 PRO A N 1
ATOM 734 C CA . PRO A 1 93 ? 29.151 2.118 17.570 1.00 61.47 93 PRO A CA 1
ATOM 735 C C . PRO A 1 93 ? 30.180 1.189 18.221 1.00 61.47 93 PRO A C 1
ATOM 737 O O . PRO A 1 93 ? 31.220 1.636 18.711 1.00 61.47 93 PRO A O 1
ATOM 740 N N . LEU A 1 94 ? 29.907 -0.118 18.193 1.00 57.56 94 LEU A N 1
ATOM 741 C CA . LEU A 1 94 ? 30.858 -1.138 18.625 1.00 57.56 94 LEU A CA 1
ATOM 742 C C . LEU A 1 94 ? 32.151 -0.993 17.815 1.00 57.56 94 LEU A C 1
ATOM 744 O O . LEU A 1 94 ? 32.175 -1.200 16.602 1.00 57.56 94 LEU A O 1
ATOM 748 N N . GLN A 1 95 ? 33.227 -0.619 18.507 1.00 53.50 95 GLN A N 1
ATOM 749 C CA . GLN A 1 95 ? 34.571 -0.521 17.958 1.00 53.50 95 GLN A CA 1
ATOM 750 C C . GLN A 1 95 ? 34.998 -1.907 17.457 1.00 53.50 95 GLN A C 1
ATOM 752 O O . GLN A 1 95 ? 35.331 -2.794 18.243 1.00 53.50 95 GLN A O 1
ATOM 757 N N . TYR A 1 96 ? 34.955 -2.097 16.140 1.00 56.16 96 TYR A N 1
ATOM 758 C CA . TYR A 1 96 ? 35.433 -3.309 15.488 1.00 56.16 96 TYR A CA 1
ATOM 759 C C . TYR A 1 96 ? 36.944 -3.409 15.733 1.00 56.16 96 TYR A C 1
ATOM 761 O O . TYR A 1 96 ? 37.709 -2.564 15.270 1.00 56.16 96 TYR A O 1
ATOM 769 N N . ARG A 1 97 ? 37.379 -4.402 16.515 1.00 68.19 97 ARG A N 1
ATOM 770 C CA . ARG A 1 97 ? 38.792 -4.783 16.580 1.00 68.19 97 ARG A CA 1
ATOM 771 C C . ARG A 1 97 ? 39.063 -5.691 15.391 1.00 68.19 97 ARG A C 1
ATOM 773 O O . ARG A 1 97 ? 38.569 -6.812 15.348 1.00 68.19 97 ARG A O 1
ATOM 780 N N . GLU A 1 98 ? 39.810 -5.172 14.429 1.00 68.06 98 GLU A N 1
ATOM 781 C CA . GLU A 1 98 ? 40.475 -5.983 13.417 1.00 68.06 98 GLU A CA 1
ATOM 782 C C . GLU A 1 98 ? 41.441 -6.916 14.162 1.00 68.06 98 GLU A C 1
ATOM 784 O O . GLU A 1 98 ? 42.273 -6.460 14.947 1.00 68.06 98 GLU A O 1
ATOM 789 N N . TYR A 1 99 ? 41.232 -8.224 14.032 1.00 66.56 99 TYR A N 1
ATOM 790 C CA . TYR A 1 99 ? 42.228 -9.202 14.439 1.00 66.56 99 TYR A CA 1
ATOM 791 C C . TYR A 1 99 ? 43.209 -9.291 13.274 1.00 66.56 99 TYR A C 1
ATOM 793 O O . TYR A 1 99 ? 42.818 -9.700 12.183 1.00 66.56 99 TYR A O 1
ATOM 801 N N . ASP A 1 100 ? 44.451 -8.865 13.494 1.00 62.97 100 ASP A N 1
ATOM 802 C CA . ASP A 1 100 ? 45.559 -9.282 12.645 1.00 62.97 100 ASP A CA 1
ATOM 803 C C . ASP A 1 100 ? 45.706 -10.799 12.843 1.00 62.97 100 ASP A C 1
ATOM 805 O O . ASP A 1 100 ? 46.205 -11.245 13.879 1.00 62.97 100 ASP A O 1
ATOM 809 N N . ASP A 1 101 ? 45.204 -11.594 11.893 1.00 62.91 101 ASP A N 1
ATOM 810 C CA . ASP A 1 101 ? 45.548 -13.016 11.769 1.00 62.91 101 ASP A CA 1
ATOM 811 C C . ASP A 1 101 ? 46.998 -13.099 11.264 1.00 62.91 101 ASP A C 1
ATOM 813 O O . ASP A 1 101 ? 47.277 -13.361 10.093 1.00 62.91 101 ASP A O 1
ATOM 817 N N . ASP A 1 102 ? 47.925 -12.796 12.168 1.00 66.06 102 ASP A N 1
ATOM 818 C CA . ASP A 1 102 ? 49.321 -13.196 12.081 1.00 66.06 102 ASP A CA 1
ATOM 819 C C . ASP A 1 102 ? 49.425 -14.543 12.810 1.00 66.06 102 ASP A C 1
ATOM 821 O O . ASP A 1 102 ? 49.582 -14.601 14.029 1.00 66.06 102 ASP A O 1
ATOM 825 N N . ASP A 1 103 ? 49.237 -15.633 12.066 1.00 62.22 103 ASP A N 1
ATOM 826 C CA . ASP A 1 103 ? 49.748 -16.942 12.465 1.00 62.22 103 ASP A CA 1
ATOM 827 C C . ASP A 1 103 ? 50.536 -17.516 11.282 1.00 62.22 103 ASP A C 1
ATOM 829 O O . ASP A 1 103 ? 49.997 -17.972 10.268 1.00 62.22 103 ASP A O 1
ATOM 833 N N . GLU A 1 104 ? 51.853 -17.394 11.427 1.00 58.12 104 GLU A N 1
ATOM 834 C CA . GLU A 1 104 ? 52.880 -18.061 10.647 1.00 58.12 104 GLU A CA 1
ATOM 835 C C . GLU A 1 104 ? 52.798 -19.592 10.825 1.00 58.12 104 GLU A C 1
ATOM 837 O O . GLU A 1 104 ? 52.965 -20.093 11.937 1.00 58.12 104 GLU A O 1
ATOM 842 N N . GLU A 1 105 ? 52.655 -20.341 9.724 1.00 53.31 105 GLU A N 1
ATOM 843 C CA . GLU A 1 105 ? 53.391 -21.604 9.497 1.00 53.31 105 GLU A CA 1
ATOM 844 C C . GLU A 1 105 ? 53.552 -21.930 8.000 1.00 53.31 105 GLU A C 1
ATOM 846 O O . GLU A 1 105 ? 52.537 -21.977 7.265 1.00 53.31 105 GLU A O 1
#

Sequence (105 aa):
MIKRVLRNIFCMCKTMVNEVNGNIKGIIEMKCEMGLHCDPYHELPEFDDPFEKWNTKDAQAAQGGEEEEPAPPTRTISRRACDDDEETEGEEPLQYREYDDDDEE